Protein AF-A0A5J4T8Z6-F1 (afdb_monomer_lite)

Organism: NCBI:txid222440

Structure (mmCIF, N/CA/C/O backbone):
data_AF-A0A5J4T8Z6-F1
#
_entry.id   AF-A0A5J4T8Z6-F1
#
loop_
_atom_site.group_PDB
_atom_site.id
_atom_site.type_symbol
_atom_site.label_atom_id
_atom_site.label_alt_id
_atom_site.label_comp_id
_atom_site.label_asym_id
_atom_site.label_entity_id
_atom_site.label_seq_id
_atom_site.pdbx_PDB_ins_code
_atom_site.Cartn_x
_atom_site.Cartn_y
_atom_site.Cartn_z
_atom_site.occupancy
_atom_site.B_iso_or_equiv
_atom_site.auth_seq_id
_atom_site.auth_comp_id
_atom_site.auth_asym_id
_atom_site.auth_atom_id
_atom_site.pdbx_PDB_model_num
ATOM 1 N N . MET A 1 1 ? 8.137 -52.487 42.793 1.00 41.97 1 MET A N 1
ATOM 2 C CA . MET A 1 1 ? 8.421 -51.765 41.533 1.00 41.97 1 MET A CA 1
ATOM 3 C C . MET A 1 1 ? 7.559 -52.378 40.440 1.00 41.97 1 MET A C 1
ATOM 5 O O . MET A 1 1 ? 7.880 -53.460 39.974 1.00 41.97 1 MET A O 1
ATOM 9 N N . GLN A 1 2 ? 6.418 -51.768 40.113 1.00 40.78 2 GLN A N 1
ATOM 10 C CA . GLN A 1 2 ? 5.487 -52.285 39.103 1.00 40.78 2 GLN A CA 1
ATOM 11 C C . GLN A 1 2 ? 4.939 -51.089 38.318 1.00 40.78 2 GLN A C 1
ATOM 13 O O . GLN A 1 2 ? 4.215 -50.259 38.864 1.00 40.78 2 GLN A O 1
ATOM 18 N N . THR A 1 3 ? 5.370 -50.953 37.066 1.00 44.66 3 THR A N 1
ATOM 19 C CA . THR A 1 3 ? 5.010 -49.867 36.151 1.00 44.66 3 THR A CA 1
ATOM 20 C C . THR A 1 3 ? 3.699 -50.213 35.445 1.00 44.66 3 THR A C 1
ATOM 22 O O . THR A 1 3 ? 3.609 -51.206 34.727 1.00 44.66 3 THR A O 1
ATOM 25 N N . LYS A 1 4 ? 2.653 -49.411 35.666 1.00 47.69 4 LYS A N 1
ATOM 26 C CA . LYS A 1 4 ? 1.390 -49.504 34.922 1.00 47.69 4 LYS A CA 1
ATOM 27 C C . LYS A 1 4 ? 1.466 -48.561 33.719 1.00 47.69 4 LYS A C 1
ATOM 29 O O . LYS A 1 4 ? 1.698 -47.370 33.889 1.00 47.69 4 LYS A O 1
ATOM 34 N N . ASN A 1 5 ? 1.318 -49.130 32.523 1.00 45.78 5 ASN A N 1
ATOM 35 C CA . ASN A 1 5 ? 1.302 -48.443 31.230 1.00 45.78 5 ASN A CA 1
ATOM 36 C C . ASN A 1 5 ? 0.167 -47.406 31.156 1.00 45.78 5 ASN A C 1
ATOM 38 O O . ASN A 1 5 ? -0.994 -47.743 31.380 1.00 45.78 5 ASN A O 1
ATOM 42 N N . GLU A 1 6 ? 0.498 -46.166 30.794 1.00 47.88 6 GLU A N 1
ATOM 43 C CA . GLU A 1 6 ? -0.463 -45.106 30.474 1.00 47.88 6 GLU A CA 1
ATOM 44 C C . GLU A 1 6 ? -0.898 -45.209 29.004 1.00 47.88 6 GLU A C 1
ATOM 46 O O . GLU A 1 6 ? -0.168 -44.838 28.083 1.00 47.88 6 GLU A O 1
ATOM 51 N N . GLU A 1 7 ? -2.117 -45.689 28.769 1.00 50.62 7 GLU A N 1
ATOM 52 C CA . GLU A 1 7 ? -2.762 -45.657 27.455 1.00 50.62 7 GLU A CA 1
ATOM 53 C C . GLU A 1 7 ? -3.219 -44.223 27.127 1.00 50.62 7 GLU A C 1
ATOM 55 O O . GLU A 1 7 ? -4.263 -43.740 27.574 1.00 50.62 7 GLU A O 1
ATOM 60 N N . LYS A 1 8 ? -2.425 -43.500 26.330 1.00 55.69 8 LYS A N 1
ATOM 61 C CA . LYS A 1 8 ? -2.798 -42.17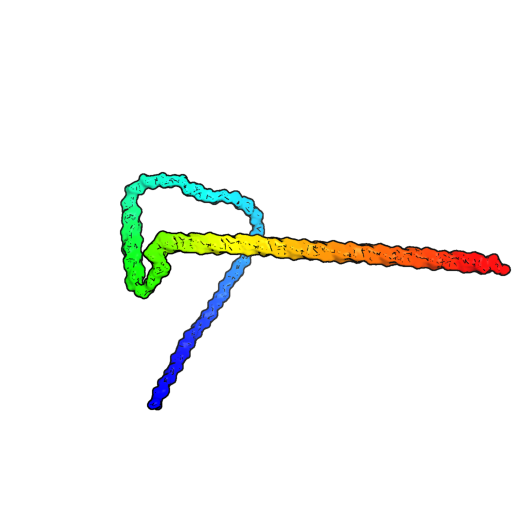8 25.807 1.00 55.69 8 LYS A CA 1
ATOM 62 C C . LYS A 1 8 ? -3.812 -42.329 24.671 1.00 55.69 8 LYS A C 1
ATOM 64 O O . LYS A 1 8 ? -3.443 -42.480 23.508 1.00 55.69 8 LYS A O 1
ATOM 69 N N . GLN A 1 9 ? -5.101 -42.220 24.989 1.00 50.97 9 GLN A N 1
ATOM 70 C CA . GLN A 1 9 ? -6.152 -42.075 23.977 1.00 50.97 9 GLN A CA 1
ATOM 71 C C . GLN A 1 9 ? -6.073 -40.695 23.301 1.00 50.97 9 GLN A C 1
ATOM 73 O O . GLN A 1 9 ? -6.640 -39.699 23.752 1.00 50.97 9 GLN A O 1
ATOM 78 N N . ILE A 1 10 ? -5.361 -40.635 22.175 1.00 51.12 10 ILE A N 1
ATOM 79 C CA . ILE A 1 10 ? -5.323 -39.478 21.276 1.00 51.12 10 ILE A CA 1
ATOM 80 C C . ILE A 1 10 ? -6.663 -39.407 20.528 1.00 51.12 10 ILE A C 1
ATOM 82 O O . ILE A 1 10 ? -6.898 -40.109 19.543 1.00 51.12 10 ILE A O 1
ATOM 86 N N . ARG A 1 11 ? -7.569 -38.534 20.982 1.00 57.25 11 ARG A N 1
ATOM 87 C CA . ARG A 1 11 ? -8.825 -38.233 20.279 1.00 57.25 11 ARG A CA 1
ATOM 88 C C . ARG A 1 11 ? -8.515 -37.586 18.922 1.00 57.25 11 ARG A C 1
ATOM 90 O O . ARG A 1 11 ? -8.169 -36.407 18.851 1.00 57.25 11 ARG A O 1
ATOM 97 N N . LYS A 1 12 ? -8.673 -38.351 17.835 1.00 57.41 12 LYS A N 1
ATOM 98 C CA . LYS A 1 12 ? -8.539 -37.878 16.447 1.00 57.41 12 LYS A CA 1
ATOM 99 C C . LYS A 1 12 ? -9.497 -36.705 16.190 1.00 57.41 12 LYS A C 1
ATOM 101 O O . LYS A 1 12 ? -10.718 -36.870 16.186 1.00 57.41 12 LYS A O 1
ATOM 106 N N . ARG A 1 13 ? -8.952 -35.507 15.966 1.00 56.88 13 ARG A N 1
ATOM 107 C CA . ARG A 1 13 ? -9.709 -34.350 15.467 1.00 56.88 13 ARG A CA 1
ATOM 108 C C . ARG A 1 13 ? -10.022 -34.591 13.989 1.00 56.88 13 ARG A C 1
ATOM 110 O O . ARG A 1 13 ? -9.111 -34.601 13.170 1.00 56.88 13 ARG A O 1
ATOM 117 N N . LYS A 1 14 ? -11.295 -34.801 13.644 1.00 54.16 14 LYS A N 1
ATOM 118 C CA . LYS A 1 14 ? -11.736 -34.770 12.242 1.00 54.16 14 LYS A CA 1
ATOM 119 C C . LYS A 1 14 ? -11.556 -33.342 11.710 1.00 54.16 14 LYS A C 1
ATOM 121 O O . LYS A 1 14 ? -12.003 -32.390 12.350 1.00 54.16 14 LYS A O 1
A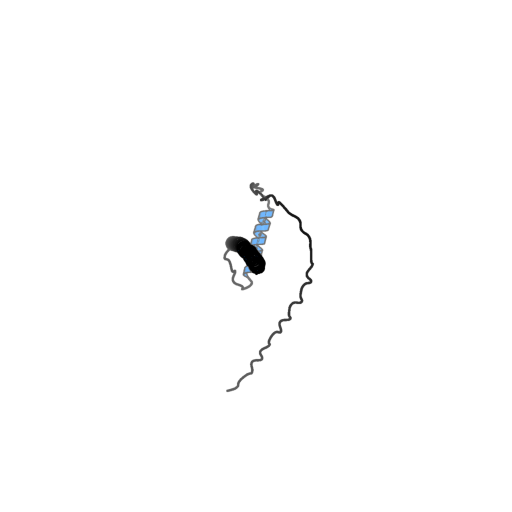TOM 126 N N . SER A 1 15 ? -10.874 -33.201 10.576 1.00 57.75 15 SER A N 1
ATOM 127 C CA . SER A 1 15 ? -10.732 -31.941 9.845 1.00 57.75 15 SER A CA 1
ATOM 128 C C . SER A 1 15 ? -12.111 -31.431 9.405 1.00 57.75 15 SER A C 1
ATOM 130 O O . SER A 1 15 ? -12.974 -32.205 8.986 1.00 57.75 15 SER A O 1
ATOM 132 N N . LYS A 1 16 ? -12.350 -30.122 9.545 1.00 59.81 16 LYS A N 1
ATOM 133 C CA . LYS A 1 16 ? -13.567 -29.474 9.037 1.00 59.81 16 LYS A CA 1
ATOM 134 C C . LYS A 1 16 ? -13.553 -29.532 7.506 1.00 59.81 16 LYS A C 1
ATOM 136 O O . LYS A 1 16 ? -12.560 -29.147 6.895 1.00 59.81 16 LYS A O 1
ATOM 141 N N . LYS A 1 17 ? -14.651 -30.001 6.907 1.00 60.38 17 LYS A N 1
ATOM 142 C CA . LYS A 1 17 ? -14.896 -29.908 5.460 1.00 60.38 17 LYS A CA 1
ATOM 143 C C . LYS A 1 17 ? -14.997 -28.427 5.058 1.00 60.38 17 LYS A C 1
ATOM 145 O O . LYS A 1 17 ? -15.585 -27.641 5.800 1.00 60.38 17 LYS A O 1
ATOM 150 N N . GLN A 1 18 ? -14.401 -28.068 3.920 1.00 47.31 18 GLN A N 1
ATOM 151 C CA . GLN A 1 18 ? -14.501 -26.735 3.315 1.00 47.31 18 GLN A CA 1
ATOM 152 C C . GLN A 1 18 ? -15.961 -26.400 2.981 1.00 47.31 18 GLN A C 1
ATOM 154 O O . GLN A 1 18 ? -16.704 -27.244 2.485 1.00 47.31 18 GLN A O 1
ATOM 159 N N . VAL A 1 19 ? -16.346 -25.158 3.272 1.00 50.88 19 VAL A N 1
ATOM 160 C CA . VAL A 1 19 ? -17.622 -24.549 2.878 1.00 50.88 19 VAL A CA 1
ATOM 161 C C . VAL A 1 19 ? -17.498 -24.104 1.412 1.00 50.88 19 VAL A C 1
ATOM 163 O O . VAL A 1 19 ? -16.480 -23.487 1.089 1.00 50.88 19 VAL A O 1
ATOM 166 N N . PRO A 1 20 ? -18.470 -24.381 0.523 1.00 47.47 20 PRO A N 1
ATOM 167 C CA . PRO A 1 20 ? -18.440 -23.859 -0.843 1.00 47.47 20 PRO A CA 1
ATOM 168 C C . PRO A 1 20 ? -18.486 -22.323 -0.846 1.00 47.47 20 PRO A C 1
ATOM 170 O O . PRO A 1 20 ? -19.378 -21.727 -0.243 1.00 47.47 20 PRO A O 1
ATOM 173 N N . GLN A 1 21 ? -17.516 -21.687 -1.508 1.00 50.19 21 GLN A N 1
ATOM 174 C CA . GLN A 1 21 ? -17.521 -20.248 -1.775 1.00 50.19 21 GLN A CA 1
ATOM 175 C C . GLN A 1 21 ? -18.627 -19.928 -2.784 1.00 50.19 21 GLN A C 1
ATOM 177 O O . GLN A 1 21 ? -18.547 -20.348 -3.937 1.00 50.19 21 GLN A O 1
ATOM 182 N N . LEU A 1 22 ? -19.634 -19.164 -2.357 1.00 46.03 22 LEU A N 1
ATOM 183 C CA . LEU A 1 22 ? -20.507 -18.460 -3.287 1.00 46.03 22 LEU A CA 1
ATOM 184 C C . LEU A 1 22 ? -19.731 -17.242 -3.802 1.00 46.03 22 LEU A C 1
ATOM 186 O O . LEU A 1 22 ? -19.363 -16.355 -3.032 1.00 46.03 22 LEU A O 1
ATOM 190 N N . ILE A 1 23 ? -19.426 -17.250 -5.094 1.00 48.97 23 ILE A N 1
ATOM 191 C CA . ILE A 1 23 ? -18.912 -16.091 -5.817 1.00 48.97 23 ILE A CA 1
ATOM 192 C C . ILE A 1 23 ? -20.116 -15.196 -6.095 1.00 48.97 23 ILE A C 1
ATOM 194 O O . ILE A 1 23 ? -21.014 -15.603 -6.825 1.00 48.97 23 ILE A O 1
ATOM 198 N N . GLU A 1 24 ? -20.117 -13.982 -5.556 1.00 45.56 24 GLU A N 1
ATOM 199 C CA . GLU A 1 24 ? -20.999 -12.918 -6.030 1.00 45.56 24 GLU A CA 1
ATOM 200 C C . GLU A 1 24 ? -20.112 -11.781 -6.536 1.00 45.56 24 GLU A C 1
ATOM 202 O O . GLU A 1 24 ? -19.532 -11.001 -5.780 1.00 45.56 24 GLU A O 1
ATOM 207 N N . GLN A 1 25 ? -19.915 -11.771 -7.854 1.00 51.31 25 GLN A N 1
ATOM 208 C CA . GLN A 1 25 ? -19.477 -10.577 -8.558 1.00 51.31 25 GLN A CA 1
ATOM 209 C C . GLN A 1 25 ? -20.670 -9.626 -8.631 1.00 51.31 25 GLN A C 1
ATOM 211 O O . GLN A 1 25 ? -21.742 -10.047 -9.053 1.00 51.31 25 GLN A O 1
ATOM 216 N N . GLN A 1 26 ? -20.450 -8.355 -8.307 1.00 37.62 26 GLN A N 1
ATOM 217 C CA . GLN A 1 26 ? -20.670 -7.191 -9.178 1.00 37.62 26 GLN A CA 1
ATOM 218 C C . GLN A 1 26 ? -20.750 -5.931 -8.308 1.00 37.62 26 GLN A C 1
ATOM 220 O O . GLN A 1 26 ? -21.328 -5.894 -7.226 1.00 37.62 26 GLN A O 1
ATOM 225 N N . SER A 1 27 ? -20.071 -4.903 -8.793 1.00 58.31 27 SER A N 1
ATOM 226 C CA . SER A 1 27 ? -19.930 -3.580 -8.209 1.00 58.31 27 SER A CA 1
ATOM 227 C C . SER A 1 27 ? -21.237 -2.793 -8.193 1.00 58.31 27 SER A C 1
ATOM 229 O O . SER A 1 27 ? -21.905 -2.711 -9.221 1.00 58.31 27 SER A O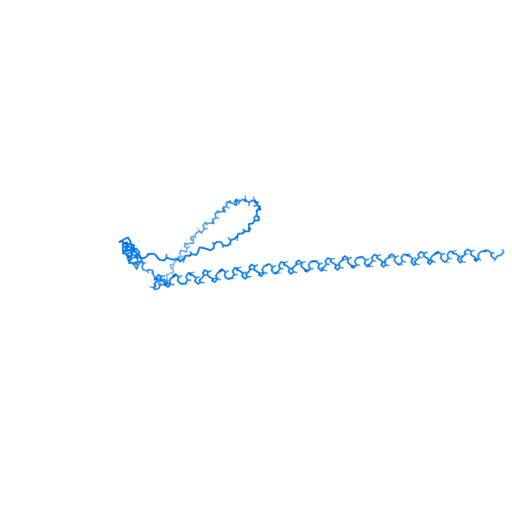 1
ATOM 231 N N . SER A 1 28 ? -21.456 -2.019 -7.134 1.00 44.47 28 SER A N 1
ATOM 232 C CA . SER A 1 28 ? -21.980 -0.664 -7.302 1.00 44.47 28 SER A CA 1
ATOM 233 C C . SER A 1 28 ? -21.513 0.267 -6.189 1.00 44.47 28 SER A C 1
ATOM 235 O O . SER A 1 28 ? -21.358 -0.112 -5.030 1.00 44.47 28 SER A O 1
ATOM 237 N N . HIS A 1 29 ? -21.265 1.496 -6.619 1.00 54.31 29 HIS A N 1
ATOM 238 C CA . HIS A 1 29 ? -20.969 2.699 -5.863 1.00 54.31 29 HIS A CA 1
ATOM 239 C C . HIS A 1 29 ? -22.132 3.023 -4.914 1.00 54.31 29 HIS A C 1
ATOM 241 O O . HIS A 1 29 ? -23.250 3.234 -5.375 1.00 54.31 29 HIS A O 1
ATOM 247 N N . ILE A 1 30 ? -21.879 3.026 -3.605 1.00 41.50 30 ILE A N 1
ATOM 248 C CA . ILE A 1 30 ? -22.873 3.400 -2.598 1.00 41.50 30 ILE A CA 1
ATOM 249 C C . ILE A 1 30 ? -22.308 4.587 -1.819 1.00 41.50 30 ILE A C 1
ATOM 251 O O . ILE A 1 30 ? -21.463 4.427 -0.936 1.00 41.50 30 ILE A O 1
ATOM 255 N N . ASP A 1 31 ? -22.772 5.782 -2.183 1.00 49.34 31 ASP A N 1
ATOM 256 C CA . ASP A 1 31 ? -22.807 6.926 -1.277 1.00 49.34 31 ASP A CA 1
ATOM 257 C C . ASP A 1 31 ? -23.827 6.607 -0.179 1.00 49.34 31 ASP A C 1
ATOM 259 O O . ASP A 1 31 ? -25.031 6.813 -0.327 1.00 49.34 31 ASP A O 1
ATOM 263 N N . GLU A 1 32 ? -23.353 6.041 0.929 1.00 52.44 32 GLU A N 1
ATOM 264 C CA . GLU A 1 32 ? -24.181 5.799 2.106 1.00 52.44 32 GLU A CA 1
ATOM 265 C C . GLU A 1 32 ? -24.103 7.018 3.031 1.00 52.44 32 GLU A C 1
ATOM 267 O O . GLU A 1 32 ? -23.192 7.188 3.848 1.00 52.44 32 GLU A O 1
ATOM 272 N N . VAL A 1 33 ? -25.089 7.899 2.856 1.00 44.72 33 VAL A N 1
ATOM 273 C CA . VAL A 1 33 ? -25.489 8.922 3.823 1.00 44.72 33 VAL A CA 1
ATOM 274 C C . VAL A 1 33 ? -25.709 8.236 5.172 1.00 44.72 33 VAL A C 1
ATOM 276 O O . VAL A 1 33 ? -26.555 7.355 5.318 1.00 44.72 33 VAL A O 1
ATOM 279 N N . ILE A 1 34 ? -24.912 8.626 6.166 1.00 42.78 34 ILE A N 1
ATOM 280 C CA . ILE A 1 34 ? -24.947 8.069 7.519 1.00 42.78 34 ILE A CA 1
ATOM 281 C C . ILE A 1 34 ? -26.266 8.477 8.186 1.00 42.78 34 ILE A C 1
ATOM 283 O O . ILE A 1 34 ? -26.359 9.535 8.806 1.00 42.78 34 ILE A O 1
ATOM 287 N N . HIS A 1 35 ? -27.280 7.620 8.121 1.00 44.56 35 HIS A N 1
ATOM 288 C CA . HIS A 1 35 ? -28.391 7.675 9.064 1.00 44.56 35 HIS A CA 1
ATOM 289 C C . HIS A 1 35 ? -27.977 6.955 10.349 1.00 44.56 35 HIS A C 1
ATOM 291 O O . HIS A 1 35 ? -28.192 5.758 10.530 1.00 44.56 35 HIS A O 1
ATOM 297 N N . ALA A 1 36 ? -27.346 7.702 11.255 1.00 48.22 36 ALA A N 1
ATOM 298 C CA . ALA A 1 36 ? -27.261 7.301 12.651 1.00 48.22 36 ALA A CA 1
ATOM 299 C C . ALA A 1 36 ? -28.681 7.322 13.251 1.00 48.22 36 ALA A C 1
ATOM 301 O O . ALA A 1 36 ? -29.371 8.334 13.096 1.00 48.22 36 ALA A O 1
ATOM 302 N N . PRO A 1 37 ? -29.146 6.273 13.953 1.00 44.22 37 PRO A N 1
ATOM 303 C CA . PRO A 1 37 ? -30.375 6.381 14.721 1.00 44.22 37 PRO A CA 1
ATOM 304 C C . PRO A 1 37 ? -30.127 7.331 15.896 1.00 44.22 37 PRO A C 1
ATOM 306 O O . PRO A 1 37 ? -29.413 6.997 16.843 1.00 44.22 37 PRO A O 1
ATOM 309 N N . LEU A 1 38 ? -30.702 8.531 15.816 1.00 45.31 38 LEU A N 1
ATOM 310 C CA . LEU A 1 38 ? -30.853 9.441 16.944 1.00 45.31 38 LEU A CA 1
ATOM 311 C C . LEU A 1 38 ? -31.885 8.823 17.892 1.00 45.31 38 LEU A C 1
ATOM 313 O O . LEU A 1 38 ? -33.088 8.990 17.708 1.00 45.31 38 LEU A O 1
ATOM 317 N N . ILE A 1 39 ? -31.416 8.057 18.874 1.00 39.19 39 ILE A N 1
ATOM 318 C CA . ILE A 1 39 ? -32.264 7.595 19.970 1.00 39.19 39 ILE A CA 1
ATOM 319 C C . ILE A 1 39 ? -32.162 8.643 21.065 1.00 39.19 39 ILE A C 1
ATOM 321 O O . ILE A 1 39 ? -31.277 8.591 21.913 1.00 39.19 39 ILE A O 1
ATOM 325 N N . ASP A 1 40 ? -33.082 9.596 21.012 1.00 43.31 40 ASP A N 1
ATOM 326 C CA . ASP A 1 40 ? -33.431 10.414 22.157 1.00 43.31 40 ASP A CA 1
ATOM 327 C C . ASP A 1 40 ? -34.955 10.419 22.263 1.00 43.31 40 ASP A C 1
ATOM 329 O O . ASP A 1 40 ? -35.638 10.821 21.316 1.00 43.31 40 ASP A O 1
ATOM 333 N N . LYS A 1 41 ? -35.447 9.886 23.391 1.00 41.50 41 LYS A N 1
ATOM 334 C CA . LYS A 1 41 ? -36.755 10.083 24.051 1.00 41.50 41 LYS A CA 1
ATOM 335 C C . LYS A 1 41 ? -37.201 8.811 24.769 1.00 41.50 41 LYS A C 1
ATOM 337 O O . LYS A 1 41 ? -37.698 7.857 24.178 1.00 41.50 41 LYS A O 1
ATOM 342 N N . THR A 1 42 ? -37.054 8.854 26.085 1.00 42.06 42 THR A N 1
ATOM 343 C CA . THR A 1 42 ? -37.801 8.047 27.044 1.00 42.06 42 THR A CA 1
ATOM 344 C C . THR A 1 42 ? -39.296 8.385 26.978 1.00 42.06 42 THR A C 1
ATOM 346 O O . THR A 1 42 ? -39.665 9.559 27.036 1.00 42.06 42 THR A O 1
ATOM 349 N N . PRO A 1 43 ? -40.180 7.378 26.977 1.00 37.97 43 PRO A N 1
ATOM 350 C CA . PRO A 1 43 ? -41.462 7.476 27.646 1.00 37.97 43 PRO A CA 1
ATOM 351 C C . PRO A 1 43 ? -41.419 6.595 28.897 1.00 37.97 43 PRO A C 1
ATOM 353 O O . PRO A 1 43 ? -41.171 5.392 28.830 1.00 37.97 43 PRO A O 1
ATOM 356 N N . ILE A 1 44 ? -41.645 7.207 30.058 1.00 44.97 44 ILE A N 1
ATOM 357 C CA . ILE A 1 44 ? -41.933 6.488 31.299 1.00 44.97 44 ILE A CA 1
ATOM 358 C C . ILE A 1 44 ? -43.313 5.841 31.104 1.00 44.97 44 ILE A C 1
ATOM 360 O O . ILE A 1 44 ? -44.334 6.490 31.310 1.00 44.97 44 ILE A O 1
ATOM 364 N N . SER A 1 45 ? -43.342 4.588 30.644 1.00 35.50 45 SER A N 1
ATOM 365 C CA . SER A 1 45 ? -44.528 3.726 30.679 1.00 35.50 45 SER A CA 1
ATOM 366 C C . SER A 1 45 ? -44.348 2.734 31.821 1.00 35.50 45 SER A C 1
ATOM 368 O O . SER A 1 45 ? -43.417 1.926 31.814 1.00 35.50 45 SER A O 1
ATOM 370 N N . ASN A 1 46 ? -45.202 2.831 32.839 1.00 46.84 46 ASN A N 1
ATOM 371 C CA . ASN A 1 46 ? -45.241 1.886 33.951 1.00 46.84 46 ASN A CA 1
ATOM 372 C C . ASN A 1 46 ? -45.927 0.593 33.484 1.00 46.84 46 ASN A C 1
ATOM 374 O O . ASN A 1 46 ? -47.091 0.360 33.798 1.00 46.84 46 ASN A O 1
ATOM 378 N N . ASP A 1 47 ? -45.209 -0.232 32.719 1.00 47.56 47 ASP A N 1
ATOM 379 C CA . ASP A 1 47 ? -45.702 -1.521 32.233 1.00 47.56 47 ASP A CA 1
ATOM 380 C C . ASP A 1 47 ? -45.293 -2.687 33.162 1.00 47.56 47 ASP A C 1
ATOM 382 O O . ASP A 1 47 ? -44.099 -2.901 33.405 1.00 47.56 47 ASP A O 1
ATOM 386 N N . PRO A 1 48 ? -46.243 -3.522 33.638 1.00 54.16 48 PRO A N 1
ATOM 387 C CA . PRO A 1 48 ? -45.946 -4.693 34.471 1.00 54.16 48 PRO A CA 1
ATOM 388 C C . PRO A 1 48 ? -45.062 -5.753 33.780 1.00 54.16 48 PRO A C 1
ATOM 390 O O . PRO A 1 48 ? -44.489 -6.616 34.449 1.00 54.16 48 PRO A O 1
ATOM 393 N N . GLN A 1 49 ? -44.892 -5.678 32.454 1.00 51.09 49 GLN A N 1
ATOM 394 C CA . GLN A 1 49 ? -44.007 -6.556 31.677 1.00 51.09 49 GLN A CA 1
ATOM 395 C C . GLN A 1 49 ? -42.515 -6.372 31.998 1.00 51.09 49 GLN A C 1
ATOM 397 O O . GLN A 1 49 ? -41.775 -7.358 31.990 1.00 51.09 49 GLN A O 1
ATOM 402 N N . LEU A 1 50 ? -42.067 -5.157 32.343 1.00 47.69 50 LEU A N 1
ATOM 403 C CA . LEU A 1 50 ? -40.678 -4.908 32.761 1.00 47.69 50 LEU A CA 1
ATOM 404 C C . LEU A 1 50 ? -40.363 -5.585 34.102 1.00 47.69 50 LEU A C 1
ATOM 406 O O . LEU A 1 50 ? -39.257 -6.089 34.309 1.00 47.69 50 LEU A O 1
ATOM 410 N N . LEU A 1 51 ? -41.353 -5.668 34.997 1.00 47.28 51 LEU A N 1
ATOM 411 C CA . LEU A 1 51 ? -41.217 -6.348 36.285 1.00 47.28 51 LEU A CA 1
ATOM 412 C C . LEU A 1 51 ? -41.070 -7.867 36.099 1.00 47.28 51 LEU A C 1
ATOM 414 O O . LEU A 1 51 ? -40.234 -8.488 36.755 1.00 47.28 51 LEU A O 1
ATOM 418 N N . ALA A 1 52 ? -41.833 -8.450 35.168 1.00 51.81 52 ALA A N 1
ATOM 419 C CA . ALA A 1 52 ? -41.730 -9.862 34.808 1.00 51.81 52 ALA A CA 1
ATOM 420 C C . ALA A 1 52 ? -40.385 -10.189 34.135 1.00 51.81 52 ALA A C 1
ATOM 422 O O . ALA A 1 52 ? -39.749 -11.174 34.504 1.00 51.81 52 ALA A O 1
ATOM 423 N N . GLN A 1 53 ? -39.896 -9.335 33.225 1.00 53.41 53 GLN A N 1
ATOM 424 C CA . GLN A 1 53 ? -38.564 -9.490 32.623 1.00 53.41 53 GLN A CA 1
ATOM 425 C C . GLN A 1 53 ? -37.452 -9.420 33.675 1.00 53.41 53 GLN A C 1
ATOM 427 O O . GLN A 1 53 ? -36.575 -10.277 33.693 1.00 53.41 53 GLN A O 1
ATOM 432 N N . THR A 1 54 ? -37.543 -8.482 34.622 1.00 54.12 54 THR A N 1
ATOM 433 C CA . THR A 1 54 ? -36.565 -8.349 35.715 1.00 54.12 54 THR A CA 1
ATOM 434 C C . THR A 1 54 ? -36.562 -9.579 36.635 1.00 54.12 54 THR A C 1
ATOM 436 O O . THR A 1 54 ? -35.516 -9.984 37.143 1.00 54.12 54 THR A O 1
ATOM 439 N N . GLN A 1 55 ? -37.724 -10.193 36.879 1.00 56.78 55 GLN A N 1
ATOM 440 C CA . GLN A 1 55 ? -37.834 -11.410 37.693 1.00 56.78 55 GLN A CA 1
ATOM 441 C C . GLN A 1 55 ? -37.295 -12.650 36.969 1.00 56.78 55 GLN A C 1
ATOM 443 O O . GLN A 1 55 ? -36.600 -13.454 37.592 1.00 56.78 55 GLN A O 1
ATOM 448 N N . VAL A 1 56 ? -37.554 -12.778 35.664 1.00 59.56 56 VAL A N 1
ATOM 449 C CA . VAL A 1 56 ? -37.008 -13.857 34.826 1.00 59.56 56 VAL A CA 1
ATOM 450 C C . VAL A 1 56 ? -35.489 -13.727 34.702 1.00 59.56 56 VAL A C 1
ATOM 452 O O . VAL A 1 56 ? -34.781 -14.711 34.893 1.00 59.56 56 VAL A O 1
ATOM 455 N N . GLU A 1 57 ? -34.967 -12.516 34.505 1.00 60.06 57 GLU A N 1
ATOM 456 C CA . GLU A 1 57 ? -33.525 -12.255 34.435 1.00 60.06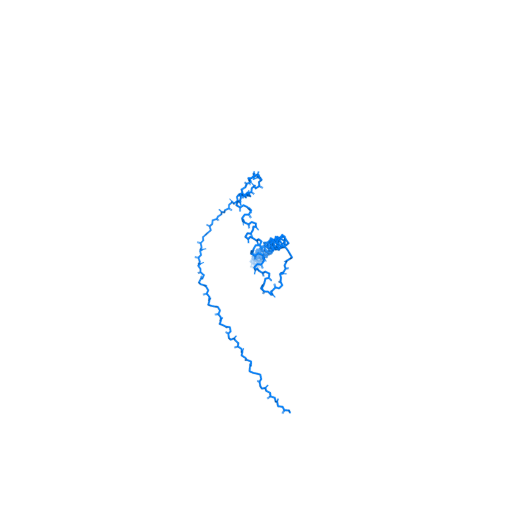 57 GLU A CA 1
ATOM 457 C C . GLU A 1 57 ? -32.833 -12.560 35.778 1.00 60.06 57 GLU A C 1
ATOM 459 O O . GLU A 1 57 ? -31.772 -13.186 35.806 1.00 60.06 57 GLU A O 1
ATOM 464 N N . LYS A 1 58 ? -33.471 -12.245 36.917 1.00 59.09 58 LYS A N 1
ATOM 465 C CA . LYS A 1 58 ? -32.997 -12.656 38.255 1.00 59.09 58 LYS A CA 1
ATOM 466 C C . LYS A 1 58 ? -33.014 -14.178 38.450 1.00 59.09 58 LYS A C 1
ATOM 468 O O . LYS A 1 58 ? -32.071 -14.725 39.025 1.00 59.09 58 LYS A O 1
ATOM 473 N N . GLN A 1 59 ? -34.048 -14.873 37.970 1.00 58.53 59 GLN A N 1
ATOM 474 C CA . GLN A 1 59 ? -34.126 -16.339 38.026 1.00 58.53 59 GLN A CA 1
ATOM 475 C C . GLN A 1 59 ? -33.078 -17.010 37.129 1.00 58.53 59 GLN A C 1
ATOM 477 O O . GLN A 1 59 ? -32.440 -17.980 37.542 1.00 58.53 59 GLN A O 1
ATOM 482 N N . GLU A 1 60 ? -32.849 -16.494 35.924 1.00 58.78 60 GLU A N 1
ATOM 483 C CA . GLU A 1 60 ? -31.811 -16.999 35.024 1.00 58.78 60 GLU A CA 1
ATOM 484 C C . GLU A 1 60 ? -30.406 -16.745 35.581 1.00 58.78 60 GLU A C 1
ATOM 486 O O . GLU A 1 60 ? -29.556 -17.641 35.538 1.00 58.78 60 GLU A O 1
ATOM 491 N N . GLN A 1 61 ? -30.166 -15.583 36.197 1.00 59.44 61 GLN A N 1
ATOM 492 C CA . GLN A 1 61 ? -28.905 -15.275 36.877 1.00 59.44 61 GLN A CA 1
ATOM 493 C C . GLN A 1 61 ? -28.597 -16.250 38.028 1.00 59.44 61 GLN A C 1
ATOM 495 O O . GLN A 1 61 ? -27.434 -16.653 38.171 1.00 59.44 61 GLN A O 1
ATOM 500 N N . GLN A 1 62 ? -29.616 -16.665 38.797 1.00 56.44 62 GLN A N 1
ATOM 501 C CA . GLN A 1 62 ? -29.499 -17.704 39.833 1.00 56.44 62 GLN A CA 1
ATOM 502 C C . GLN A 1 62 ? -29.251 -19.093 39.227 1.00 56.44 62 GLN A C 1
ATOM 504 O O . GLN A 1 62 ? -28.411 -19.854 39.709 1.00 56.44 62 GLN A O 1
ATOM 509 N N . ARG A 1 63 ? -29.919 -19.433 38.118 1.00 55.50 63 ARG A N 1
ATOM 510 C CA . ARG A 1 63 ? -29.780 -20.749 37.470 1.00 55.50 63 ARG A CA 1
ATOM 511 C C . ARG A 1 63 ? -28.395 -20.964 36.844 1.00 55.50 63 ARG A C 1
ATOM 513 O O . ARG A 1 63 ? -27.914 -22.095 36.773 1.00 55.50 63 ARG A O 1
ATOM 520 N N . VAL A 1 64 ? -27.736 -19.888 36.411 1.00 56.59 64 VAL A N 1
ATOM 521 C CA . VAL A 1 64 ? -26.359 -19.913 35.884 1.00 56.59 64 VAL A CA 1
ATOM 522 C C . VAL A 1 64 ? -25.311 -20.030 37.002 1.00 56.59 64 VAL A C 1
ATOM 524 O O . VAL A 1 64 ? -24.243 -20.599 36.777 1.00 56.59 64 VAL A O 1
ATOM 527 N N . GLU A 1 65 ? -25.607 -19.549 38.211 1.00 56.12 65 GLU A N 1
ATOM 528 C CA . GLU A 1 65 ? -24.700 -19.574 39.371 1.00 56.12 65 GLU A CA 1
ATOM 529 C C . GLU A 1 65 ? -24.414 -20.994 39.890 1.00 56.12 65 GLU A C 1
ATOM 531 O O . GLU A 1 65 ? -23.308 -21.286 40.339 1.00 56.12 65 GLU A O 1
ATOM 536 N N . LEU A 1 66 ? -25.355 -21.923 39.701 1.00 58.72 66 LEU A N 1
ATOM 537 C CA . LEU A 1 66 ? -25.238 -23.325 40.122 1.00 58.72 66 LEU A CA 1
ATOM 538 C C . LEU A 1 66 ? -24.337 -24.195 39.222 1.00 58.72 66 LEU A C 1
ATOM 540 O O . LEU A 1 66 ? -24.116 -25.365 39.524 1.00 58.72 66 LEU A O 1
ATOM 544 N N . ARG A 1 67 ? -23.797 -23.672 38.109 1.00 62.75 67 ARG A N 1
ATOM 545 C CA . ARG A 1 67 ? -23.011 -24.475 37.145 1.00 62.75 67 ARG A CA 1
ATOM 546 C C . ARG A 1 67 ? -21.529 -24.673 37.497 1.00 62.75 67 ARG A C 1
ATOM 548 O O . ARG A 1 67 ? -20.779 -25.145 36.645 1.00 62.75 67 ARG A O 1
ATOM 555 N N . GLY A 1 68 ? -21.081 -24.318 38.704 1.00 61.59 68 GLY A N 1
ATOM 556 C CA . GLY A 1 68 ? -19.709 -24.569 39.187 1.00 61.59 68 GLY A CA 1
ATOM 557 C C . GLY A 1 68 ? -18.590 -23.892 38.377 1.00 61.59 68 GLY A C 1
ATOM 558 O O . GLY A 1 68 ? -17.409 -24.090 38.653 1.00 61.59 68 GLY A O 1
ATOM 559 N N . ARG A 1 69 ? -18.939 -23.087 37.367 1.00 75.12 69 ARG A N 1
ATOM 560 C CA . ARG A 1 69 ? -18.004 -22.329 36.543 1.00 75.12 69 ARG A CA 1
ATOM 561 C C . ARG A 1 69 ? -17.936 -20.905 37.092 1.00 75.12 69 ARG A C 1
ATOM 563 O O . ARG A 1 69 ? -18.964 -20.227 37.069 1.00 75.12 69 ARG A O 1
ATOM 570 N N . PRO A 1 70 ? -16.758 -20.422 37.519 1.00 68.12 70 PRO A N 1
ATOM 571 C CA . PRO A 1 70 ? -16.605 -19.046 37.971 1.00 68.12 70 PRO A CA 1
ATOM 572 C C . PRO A 1 70 ? -17.108 -18.061 36.908 1.00 68.12 70 PRO A C 1
ATOM 574 O O . PRO A 1 70 ? -16.727 -18.153 35.732 1.00 68.12 70 PRO A O 1
ATOM 577 N N . LYS A 1 71 ? -17.983 -17.130 37.309 1.00 68.31 71 LYS A N 1
ATOM 578 C CA . LYS A 1 71 ? -18.447 -16.044 36.438 1.00 68.31 71 LYS A CA 1
ATOM 579 C C . LYS A 1 71 ? -17.240 -15.150 36.112 1.00 68.31 71 LYS A C 1
ATOM 581 O O . LYS A 1 71 ? -16.532 -14.707 37.007 1.00 68.31 71 LYS A O 1
ATOM 586 N N . LYS A 1 72 ? -16.985 -14.904 34.818 1.00 76.06 72 LYS A N 1
ATOM 587 C CA . LYS A 1 72 ? -15.868 -14.049 34.355 1.00 76.06 72 LYS A CA 1
ATOM 588 C C . LYS A 1 72 ? -16.059 -12.564 34.688 1.00 76.06 72 LYS A C 1
ATOM 590 O O . LYS A 1 72 ? -15.088 -11.818 34.658 1.00 76.06 72 LYS A O 1
ATOM 595 N N . TYR A 1 73 ? -17.295 -12.154 34.962 1.00 83.19 73 TYR A N 1
ATOM 596 C CA . TYR A 1 73 ? -17.678 -10.787 35.295 1.00 83.19 73 TYR A CA 1
ATOM 597 C C . TYR A 1 73 ? -18.611 -10.811 36.502 1.00 83.19 73 TYR A C 1
ATOM 599 O O . TYR A 1 73 ? -19.449 -11.709 36.614 1.00 83.19 73 TYR A O 1
ATOM 607 N N . THR A 1 74 ? -18.451 -9.831 37.388 1.00 83.31 74 THR A N 1
ATOM 608 C CA . THR A 1 74 ? -19.153 -9.742 38.673 1.00 83.31 74 THR A CA 1
ATOM 609 C C . THR A 1 74 ? -20.585 -9.231 38.502 1.00 83.31 74 THR A C 1
ATOM 611 O O . THR A 1 74 ? -21.458 -9.572 39.292 1.00 83.31 74 THR A O 1
ATOM 614 N N . SER A 1 75 ? -20.855 -8.458 37.442 1.00 89.56 75 SER A N 1
ATOM 615 C CA . SER A 1 75 ? -22.198 -7.993 37.076 1.00 89.56 75 SER A CA 1
ATOM 616 C C . SER A 1 75 ? -22.399 -7.940 35.558 1.00 89.56 75 SER A C 1
ATOM 618 O O . SER A 1 75 ? -21.441 -7.858 34.785 1.00 89.56 75 SER A O 1
ATOM 620 N N . GLN A 1 76 ? -23.661 -7.955 35.124 1.00 88.50 76 GLN A N 1
ATOM 621 C CA . GLN A 1 76 ? -24.042 -7.780 33.718 1.00 88.50 76 GLN A CA 1
ATOM 622 C C . GLN A 1 76 ? -23.580 -6.428 33.168 1.00 88.50 76 GLN A C 1
ATOM 624 O O . GLN A 1 76 ? -22.949 -6.374 32.117 1.00 88.50 76 GLN A O 1
ATOM 629 N N . GLN A 1 77 ? -23.760 -5.357 33.943 1.00 89.44 77 GLN A N 1
ATOM 630 C CA . GLN A 1 77 ? -23.283 -4.024 33.577 1.00 89.44 77 GLN A CA 1
ATOM 631 C C . GLN A 1 77 ? -21.759 -3.992 33.362 1.00 89.44 77 GLN A C 1
ATOM 633 O O . GLN A 1 77 ? -21.263 -3.318 32.461 1.00 89.44 77 GLN A O 1
ATOM 638 N N . GLN A 1 78 ? -20.990 -4.738 34.165 1.00 89.75 78 GLN A N 1
ATOM 639 C CA . GLN A 1 78 ? -19.546 -4.864 33.966 1.00 89.75 78 GLN A CA 1
ATOM 640 C C . GLN A 1 78 ? -19.220 -5.630 32.676 1.00 89.75 78 GLN A C 1
ATOM 642 O O . GLN A 1 78 ? -18.328 -5.218 31.933 1.00 89.75 78 GLN A O 1
ATOM 647 N N . ALA A 1 79 ? -19.945 -6.713 32.389 1.00 89.75 79 ALA A N 1
ATOM 648 C CA . ALA A 1 79 ? -19.773 -7.479 31.157 1.00 89.75 79 ALA A CA 1
ATOM 649 C C . ALA A 1 79 ? -20.065 -6.626 29.910 1.00 89.75 79 ALA A C 1
ATOM 651 O O . ALA A 1 79 ? -19.296 -6.663 28.950 1.00 89.75 79 A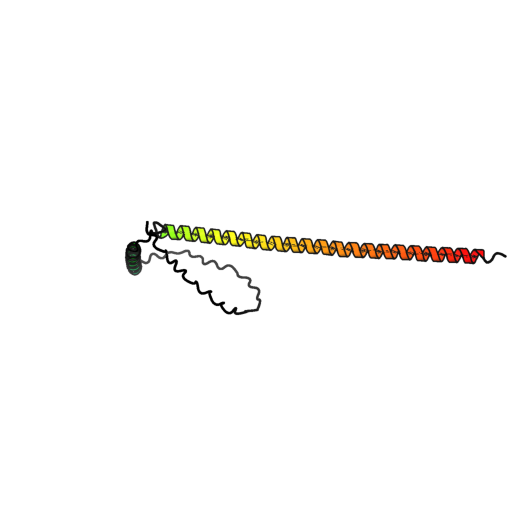LA A O 1
ATOM 652 N N . GLU A 1 80 ? -21.123 -5.815 29.943 1.00 93.06 80 GLU A N 1
ATOM 653 C CA . GLU A 1 80 ? -21.503 -4.906 28.856 1.00 93.06 80 GLU A CA 1
ATOM 654 C C . GLU A 1 80 ? -20.455 -3.821 28.617 1.00 93.06 80 GLU A C 1
ATOM 656 O O . GLU A 1 80 ? -20.035 -3.620 27.476 1.00 93.06 80 GLU A O 1
ATOM 661 N N . ARG A 1 81 ? -19.967 -3.172 29.684 1.00 94.38 81 ARG A N 1
ATOM 662 C CA . ARG A 1 81 ? -18.887 -2.175 29.580 1.00 94.38 81 ARG A CA 1
ATOM 663 C C . ARG A 1 81 ? -17.642 -2.774 28.929 1.00 94.38 81 ARG A C 1
ATOM 665 O O . ARG A 1 81 ? -17.089 -2.185 28.003 1.00 94.38 81 ARG A O 1
ATOM 672 N N . ILE A 1 82 ? -17.237 -3.968 29.361 1.00 93.56 82 ILE A N 1
ATOM 673 C CA . ILE A 1 82 ? -16.054 -4.647 28.822 1.00 93.56 82 ILE A CA 1
ATOM 674 C C . ILE A 1 82 ? -16.285 -5.073 27.367 1.00 93.56 82 ILE A C 1
ATOM 676 O O . ILE A 1 82 ? -15.398 -4.910 26.532 1.00 93.56 82 ILE A O 1
ATOM 680 N N . ALA A 1 83 ? -17.471 -5.573 27.018 1.00 95.25 83 ALA A N 1
ATOM 681 C CA . ALA A 1 83 ? -17.800 -5.918 25.637 1.00 95.25 83 ALA A CA 1
ATOM 682 C C . ALA A 1 83 ? -17.788 -4.686 24.714 1.00 95.25 83 ALA A C 1
ATOM 684 O O . ALA A 1 83 ? -17.250 -4.755 23.604 1.00 95.25 83 ALA A O 1
ATOM 685 N N . ALA A 1 84 ? -18.329 -3.555 25.175 1.00 96.50 84 ALA A N 1
ATOM 686 C CA . ALA A 1 84 ? -18.312 -2.289 24.448 1.00 96.50 84 ALA A CA 1
ATOM 687 C C . ALA A 1 84 ? -16.877 -1.786 24.227 1.00 96.50 84 ALA A C 1
ATOM 689 O O . ALA A 1 84 ? -16.506 -1.468 23.097 1.00 96.50 84 ALA A O 1
ATOM 690 N N . GLU A 1 85 ? -16.043 -1.812 25.267 1.00 97.44 85 GLU A N 1
ATOM 691 C CA . GLU A 1 85 ? -14.630 -1.427 25.191 1.00 97.44 85 GLU A CA 1
ATOM 692 C C . GLU A 1 85 ? -13.849 -2.313 24.206 1.00 97.44 85 GLU A C 1
ATOM 694 O O . GLU A 1 85 ? -13.076 -1.817 23.382 1.00 97.44 85 GLU A O 1
ATOM 699 N N . GLN A 1 86 ? -14.075 -3.630 24.230 1.00 97.38 86 GLN A N 1
ATOM 700 C CA . GLN A 1 86 ? -13.440 -4.556 23.289 1.00 97.38 86 GLN A CA 1
ATOM 701 C C . GLN A 1 86 ? -13.883 -4.296 21.846 1.00 97.38 86 GLN A C 1
ATOM 703 O O . GLN A 1 86 ? -13.044 -4.269 20.942 1.00 97.38 86 GLN A O 1
ATOM 708 N N . ARG A 1 87 ? -15.179 -4.046 21.618 1.00 97.62 87 ARG A N 1
ATOM 709 C CA . ARG A 1 87 ? -15.705 -3.692 20.292 1.00 97.62 87 ARG A CA 1
ATOM 710 C C . ARG A 1 87 ? -15.090 -2.385 19.789 1.00 97.62 87 ARG A C 1
ATOM 712 O O . ARG A 1 87 ? -14.636 -2.339 18.647 1.00 97.62 87 ARG A O 1
ATOM 719 N N . GLN A 1 88 ? -15.008 -1.364 20.640 1.00 98.06 88 GLN A N 1
ATOM 720 C CA . GLN A 1 88 ? -14.389 -0.083 20.301 1.00 98.06 88 GLN A CA 1
ATOM 721 C C . GLN A 1 88 ? -12.911 -0.259 19.933 1.00 98.06 88 GLN A C 1
ATOM 723 O O . GLN A 1 88 ? -12.473 0.217 18.884 1.00 98.06 88 GLN A O 1
ATOM 728 N N . ARG A 1 89 ? -12.142 -0.998 20.741 1.00 98.12 89 ARG A N 1
ATOM 729 C CA . ARG A 1 89 ? -10.726 -1.287 20.461 1.00 98.12 89 ARG A CA 1
ATOM 730 C C . ARG A 1 89 ? -10.537 -2.044 19.151 1.00 98.12 89 ARG A C 1
ATOM 732 O O . ARG A 1 89 ? -9.645 -1.704 18.373 1.00 98.12 89 ARG A O 1
ATOM 739 N N . ALA A 1 90 ? -11.361 -3.056 18.889 1.00 98.25 90 ALA A N 1
ATOM 740 C CA . ALA A 1 90 ? -11.301 -3.820 17.647 1.00 98.25 90 ALA A CA 1
ATOM 741 C C . ALA A 1 90 ? -11.590 -2.933 16.425 1.00 98.25 90 ALA A C 1
ATOM 743 O O . ALA A 1 90 ? -10.841 -2.965 15.449 1.00 98.25 90 ALA A O 1
ATOM 744 N N . GLN A 1 91 ? -12.619 -2.085 16.503 1.00 98.44 91 GLN A N 1
ATOM 745 C CA . GLN A 1 91 ? -12.961 -1.144 15.434 1.00 98.44 91 GLN A CA 1
ATOM 746 C C . GLN A 1 91 ? -11.854 -0.114 15.194 1.00 98.44 91 GLN A C 1
ATOM 748 O O . GLN A 1 91 ? -11.501 0.144 14.045 1.00 98.44 91 GLN A O 1
ATOM 753 N N . GLN A 1 92 ? -11.265 0.447 16.252 1.00 98.38 92 GLN A N 1
ATOM 754 C CA . GLN A 1 92 ? -10.137 1.375 16.124 1.00 98.38 92 GLN A CA 1
ATOM 755 C C . GLN A 1 92 ? -8.944 0.713 15.431 1.00 98.38 92 GLN A C 1
ATOM 757 O O . GLN A 1 92 ? -8.408 1.264 14.470 1.00 98.38 92 GLN A O 1
ATOM 762 N N . ARG A 1 93 ? -8.571 -0.502 15.853 1.00 98.31 93 ARG A N 1
ATOM 763 C CA . ARG A 1 93 ? -7.493 -1.272 15.214 1.00 98.31 93 ARG A CA 1
ATOM 764 C C . ARG A 1 93 ? -7.775 -1.527 13.738 1.00 98.31 93 ARG A C 1
ATOM 766 O O . ARG A 1 93 ? -6.879 -1.353 12.918 1.00 98.31 93 ARG A O 1
ATOM 773 N N . TYR A 1 94 ? -9.010 -1.887 13.397 1.00 98.44 94 TYR A N 1
ATOM 774 C CA . TYR A 1 94 ? -9.414 -2.076 12.007 1.00 98.44 94 TYR A CA 1
ATOM 775 C C . TYR A 1 94 ? -9.297 -0.782 11.190 1.00 98.44 94 TYR A C 1
ATOM 777 O O . TYR A 1 94 ? -8.735 -0.801 10.096 1.00 98.44 94 TYR A O 1
ATOM 785 N N . ARG A 1 95 ? -9.760 0.358 11.725 1.00 98.31 95 ARG A N 1
ATOM 786 C CA . ARG A 1 95 ? -9.660 1.664 11.047 1.00 98.31 95 ARG A CA 1
ATOM 787 C C . ARG A 1 95 ? -8.208 2.031 10.750 1.00 98.31 95 ARG A C 1
ATOM 789 O O . ARG A 1 95 ? -7.911 2.413 9.621 1.00 98.31 95 ARG A O 1
ATOM 796 N N . ILE A 1 96 ? -7.319 1.849 11.726 1.00 98.31 96 ILE A N 1
ATOM 797 C CA . ILE A 1 96 ? -5.884 2.117 11.572 1.00 98.31 96 ILE A CA 1
ATOM 798 C C . ILE A 1 96 ? -5.269 1.174 10.534 1.00 98.31 96 ILE A C 1
ATOM 800 O O . ILE A 1 96 ? -4.606 1.637 9.613 1.00 98.31 96 ILE A O 1
ATOM 804 N N . GLN A 1 97 ? -5.523 -0.136 10.617 1.00 98.38 97 GLN A N 1
ATOM 805 C CA . GLN A 1 97 ? -4.990 -1.089 9.635 1.00 98.38 97 GLN A CA 1
ATOM 806 C C . GLN A 1 97 ? -5.460 -0.776 8.216 1.00 98.38 97 GLN A C 1
ATOM 808 O O . GLN A 1 97 ? -4.660 -0.797 7.284 1.00 98.38 97 GLN A O 1
ATOM 813 N N . ARG A 1 98 ? -6.741 -0.432 8.049 1.00 98.00 98 ARG A N 1
ATOM 814 C CA . ARG A 1 98 ? -7.292 -0.051 6.749 1.00 98.00 98 ARG A CA 1
ATOM 815 C C . ARG A 1 98 ? -6.623 1.209 6.205 1.00 98.00 98 ARG A C 1
ATOM 817 O O . ARG A 1 98 ? -6.314 1.258 5.019 1.00 98.00 98 ARG A O 1
ATOM 824 N N . GLN A 1 99 ? -6.396 2.219 7.043 1.00 98.38 99 GLN A N 1
ATOM 825 C CA . GLN A 1 99 ? -5.678 3.431 6.639 1.00 98.38 99 GLN A CA 1
ATOM 826 C C . GLN A 1 99 ? -4.226 3.128 6.263 1.00 98.38 99 GLN A C 1
ATOM 828 O O . GLN A 1 99 ? -3.790 3.548 5.196 1.00 98.38 99 GLN A O 1
ATOM 833 N N . ASN A 1 100 ? -3.521 2.335 7.070 1.00 98.38 100 ASN A N 1
ATOM 834 C CA . ASN A 1 100 ? -2.141 1.934 6.798 1.00 98.38 100 ASN A CA 1
ATOM 835 C C . ASN A 1 100 ? -2.024 1.166 5.480 1.00 98.38 100 ASN A C 1
ATOM 837 O O . ASN A 1 100 ? -1.129 1.444 4.693 1.00 98.38 100 ASN A O 1
ATOM 841 N N . PHE A 1 101 ? -2.952 0.248 5.205 1.00 98.25 101 PHE A N 1
ATOM 842 C CA . PHE A 1 101 ? -2.985 -0.472 3.935 1.00 98.25 101 PHE A CA 1
ATOM 843 C C . PHE A 1 101 ? -3.174 0.479 2.746 1.00 98.25 101 PHE A C 1
ATOM 845 O O . PHE A 1 101 ? -2.464 0.369 1.750 1.00 98.25 101 PHE A O 1
ATOM 852 N N . ARG A 1 102 ? -4.093 1.452 2.856 1.00 98.19 102 ARG A N 1
ATOM 853 C CA . ARG A 1 102 ? -4.289 2.465 1.804 1.00 98.19 102 ARG A CA 1
ATOM 854 C C . ARG A 1 102 ? -3.041 3.322 1.598 1.00 98.19 102 ARG A C 1
ATOM 856 O O . ARG A 1 102 ? -2.678 3.570 0.456 1.00 98.19 102 ARG A O 1
ATOM 863 N N . ALA A 1 103 ? -2.387 3.747 2.678 1.00 98.19 103 ALA A N 1
ATOM 864 C CA . ALA A 1 103 ? -1.149 4.516 2.599 1.00 98.19 103 ALA A CA 1
ATOM 865 C C . ALA A 1 103 ? -0.034 3.712 1.908 1.00 98.19 103 ALA A C 1
ATOM 867 O O . ALA A 1 103 ? 0.528 4.183 0.929 1.00 98.19 103 ALA A O 1
ATOM 868 N N . GLN A 1 104 ? 0.190 2.460 2.320 1.00 98.31 104 GLN A N 1
ATOM 869 C CA . GLN A 1 104 ? 1.191 1.578 1.705 1.00 98.31 104 GLN A CA 1
ATOM 870 C C . GLN A 1 104 ? 0.931 1.334 0.215 1.00 98.31 104 GLN A C 1
ATOM 872 O O . GLN A 1 104 ? 1.865 1.335 -0.586 1.00 98.31 104 GLN A O 1
ATOM 877 N N . ALA A 1 105 ? -0.332 1.136 -0.173 1.00 98.12 105 ALA A N 1
ATOM 878 C CA . ALA A 1 105 ? -0.697 0.980 -1.576 1.00 98.12 105 ALA A CA 1
ATOM 879 C C . ALA A 1 105 ? -0.392 2.251 -2.385 1.00 98.12 105 ALA A C 1
ATOM 881 O O . ALA A 1 105 ? 0.168 2.159 -3.476 1.00 98.12 105 ALA A O 1
ATOM 882 N N . ASN A 1 106 ? -0.706 3.427 -1.838 1.00 98.44 106 ASN A N 1
ATOM 883 C CA . ASN A 1 106 ? -0.401 4.706 -2.478 1.00 98.44 106 ASN A CA 1
ATOM 884 C C . ASN A 1 106 ? 1.113 4.935 -2.602 1.00 98.44 106 ASN A C 1
ATOM 886 O O . ASN A 1 106 ? 1.581 5.352 -3.660 1.00 98.44 106 ASN A O 1
ATOM 890 N N . ASP A 1 107 ? 1.887 4.619 -1.562 1.00 98.25 107 ASP A N 1
ATOM 891 C CA . ASP A 1 107 ? 3.348 4.741 -1.582 1.00 98.25 107 ASP A CA 1
ATOM 892 C C . ASP A 1 107 ? 3.966 3.833 -2.652 1.00 98.25 107 ASP A C 1
ATOM 894 O O . ASP A 1 107 ? 4.855 4.250 -3.399 1.00 98.25 107 ASP A O 1
ATOM 898 N N . LEU A 1 108 ? 3.451 2.606 -2.784 1.00 98.38 108 LEU A N 1
ATOM 899 C CA . LEU A 1 108 ? 3.869 1.679 -3.831 1.00 98.38 108 LEU A CA 1
ATOM 900 C C . LEU A 1 108 ? 3.516 2.204 -5.228 1.00 98.38 108 LEU A C 1
ATOM 902 O O . LEU A 1 108 ? 4.356 2.158 -6.126 1.00 98.38 108 LEU A O 1
ATOM 906 N N . GLN A 1 109 ? 2.305 2.735 -5.422 1.00 98.12 109 GLN A N 1
ATOM 907 C CA . GLN A 1 109 ? 1.912 3.357 -6.690 1.00 98.12 109 GLN A CA 1
ATOM 908 C C . GLN A 1 109 ? 2.841 4.518 -7.050 1.00 98.12 109 GLN A C 1
ATOM 910 O O . GLN A 1 109 ? 3.345 4.579 -8.171 1.00 98.12 109 GLN A O 1
ATOM 915 N N . LEU A 1 110 ? 3.132 5.403 -6.095 1.00 98.31 110 LEU A N 1
ATOM 916 C CA . LEU A 1 110 ? 4.029 6.536 -6.300 1.00 98.31 110 LEU A CA 1
ATOM 917 C C . LEU A 1 110 ? 5.451 6.082 -6.655 1.00 98.31 110 LEU A C 1
ATOM 919 O O . LEU A 1 110 ? 6.074 6.648 -7.555 1.00 98.31 110 LEU A O 1
ATOM 923 N N . LEU A 1 111 ? 5.961 5.047 -5.984 1.00 98.31 111 LEU A N 1
ATOM 924 C CA . LEU A 1 111 ? 7.258 4.451 -6.296 1.00 98.31 111 LEU A CA 1
ATOM 925 C C . LEU A 1 111 ? 7.302 3.916 -7.733 1.00 98.31 111 LEU A C 1
ATOM 927 O O . LEU A 1 111 ? 8.265 4.179 -8.458 1.00 98.31 111 LEU A O 1
ATOM 931 N N . LEU A 1 112 ? 6.262 3.191 -8.154 1.00 98.25 112 LEU A N 1
ATOM 932 C CA . LEU A 1 112 ? 6.162 2.650 -9.509 1.00 98.25 112 LEU A CA 1
ATOM 933 C C . LEU A 1 112 ? 6.097 3.766 -10.554 1.00 98.25 112 LEU A C 1
ATOM 935 O O . LEU A 1 112 ? 6.842 3.716 -11.531 1.00 98.25 112 LEU A O 1
ATOM 939 N N . ILE A 1 113 ? 5.291 4.805 -10.319 1.00 98.25 113 ILE A N 1
ATOM 940 C CA . ILE A 1 113 ? 5.196 5.975 -11.205 1.00 98.25 113 ILE A CA 1
ATOM 941 C C . ILE A 1 113 ? 6.564 6.645 -11.357 1.00 98.25 113 ILE A C 1
ATOM 943 O O . ILE A 1 113 ? 7.012 6.865 -12.481 1.00 98.25 113 ILE A O 1
ATOM 947 N N . ARG A 1 114 ? 7.274 6.904 -10.251 1.00 98.12 114 ARG A N 1
ATOM 948 C CA . ARG A 1 114 ? 8.616 7.514 -10.288 1.00 98.12 114 ARG A CA 1
ATOM 949 C C . ARG A 1 114 ? 9.618 6.657 -11.056 1.00 98.12 114 ARG A C 1
ATOM 951 O O . ARG A 1 114 ? 10.433 7.186 -11.810 1.00 98.12 114 ARG A O 1
ATOM 958 N N . ARG A 1 115 ? 9.567 5.333 -10.884 1.00 98.06 115 ARG A N 1
ATOM 959 C CA . ARG A 1 115 ? 10.454 4.412 -11.603 1.00 98.06 115 ARG A CA 1
ATOM 960 C C . ARG A 1 115 ? 10.156 4.400 -13.101 1.00 98.06 115 ARG A C 1
ATOM 962 O O . ARG A 1 115 ? 11.094 4.446 -13.889 1.00 98.06 115 ARG A O 1
ATOM 969 N N . LEU A 1 116 ? 8.880 4.383 -13.485 1.00 97.44 116 LEU A N 1
ATOM 970 C CA . LEU A 1 116 ? 8.461 4.439 -14.886 1.00 97.44 116 LEU A CA 1
ATOM 971 C C . LEU A 1 116 ? 8.868 5.758 -15.543 1.00 97.44 116 LEU A C 1
ATOM 973 O O . LEU A 1 116 ? 9.474 5.734 -16.607 1.00 97.44 116 LEU A O 1
ATOM 977 N N . GLN A 1 117 ? 8.616 6.891 -14.884 1.00 96.94 117 GLN A N 1
ATOM 978 C CA . GLN A 1 117 ? 9.044 8.204 -15.371 1.00 96.94 117 GLN A CA 1
ATOM 979 C C . GLN A 1 117 ? 10.555 8.249 -15.603 1.00 96.94 117 GLN A C 1
ATOM 981 O O . GLN A 1 117 ? 10.993 8.692 -16.658 1.00 96.94 117 GLN A O 1
ATOM 986 N N . LYS A 1 118 ? 11.351 7.726 -14.660 1.00 96.69 118 LYS A N 1
ATOM 987 C CA . LYS A 1 118 ? 12.809 7.661 -14.810 1.00 96.69 118 LYS A CA 1
ATOM 988 C C . LYS A 1 118 ? 13.233 6.812 -16.010 1.00 96.69 118 LYS A C 1
ATOM 990 O O . LYS A 1 118 ? 14.114 7.229 -16.748 1.00 96.69 118 LYS A O 1
ATOM 995 N N . ILE A 1 119 ? 12.614 5.648 -16.215 1.00 96.56 119 ILE A N 1
ATOM 996 C CA . ILE A 1 119 ? 12.915 4.786 -17.369 1.00 96.56 119 ILE A CA 1
ATOM 997 C C . ILE A 1 119 ? 12.581 5.507 -18.676 1.00 96.56 119 ILE A C 1
ATOM 999 O O . ILE A 1 119 ? 13.408 5.541 -19.577 1.00 96.56 119 ILE A O 1
ATOM 1003 N N . VAL A 1 120 ? 11.394 6.109 -18.774 1.00 94.56 120 VAL A N 1
ATOM 1004 C CA . VAL A 1 120 ? 10.958 6.806 -19.992 1.00 94.56 120 VAL A CA 1
ATOM 1005 C C . VAL A 1 120 ? 11.867 7.995 -20.308 1.00 94.56 120 VAL A C 1
ATOM 1007 O O . VAL A 1 120 ? 12.304 8.127 -21.447 1.00 94.56 120 VAL A O 1
ATOM 1010 N N . ILE A 1 121 ? 12.185 8.830 -19.311 1.00 93.31 121 ILE A N 1
ATOM 1011 C CA . ILE A 1 121 ? 13.061 9.997 -19.490 1.00 93.31 121 ILE A CA 1
ATOM 1012 C C . ILE A 1 121 ? 14.463 9.561 -19.915 1.00 93.31 121 ILE A C 1
ATOM 1014 O O . ILE A 1 121 ? 14.986 10.101 -20.884 1.00 93.31 121 ILE A O 1
ATOM 1018 N N . ASN A 1 122 ? 15.048 8.572 -19.234 1.00 94.94 122 ASN A N 1
ATOM 1019 C CA . ASN A 1 122 ? 16.380 8.078 -19.574 1.00 94.94 122 ASN A CA 1
ATOM 1020 C C . ASN A 1 122 ? 16.410 7.507 -20.995 1.00 94.94 122 ASN A C 1
ATOM 1022 O O . ASN A 1 122 ? 17.225 7.935 -21.799 1.00 94.94 122 ASN A O 1
ATOM 1026 N N . ASN A 1 123 ? 15.466 6.626 -21.339 1.00 93.69 123 ASN A N 1
ATOM 1027 C CA . ASN A 1 123 ? 15.402 6.044 -22.678 1.00 93.69 123 ASN A CA 1
ATOM 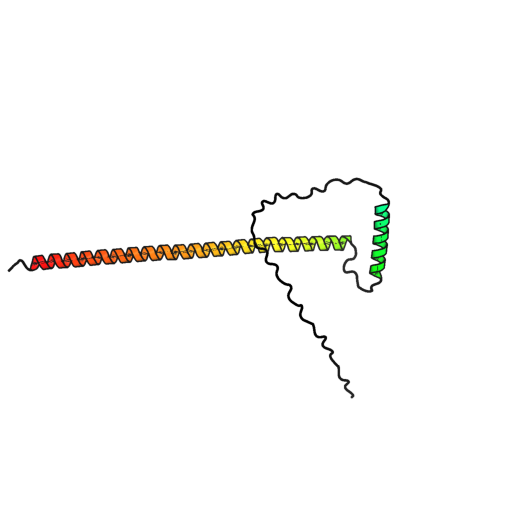1028 C C . ASN A 1 123 ? 15.256 7.128 -23.757 1.00 93.69 123 ASN A C 1
ATOM 1030 O O . ASN A 1 123 ? 15.877 7.036 -24.808 1.00 93.69 123 ASN A O 1
ATOM 1034 N N . MET A 1 124 ? 14.447 8.163 -23.512 1.00 94.69 124 MET A N 1
ATOM 1035 C CA . MET A 1 124 ? 14.300 9.280 -24.446 1.00 94.69 124 MET A CA 1
ATOM 1036 C C . MET A 1 124 ? 15.609 10.064 -24.610 1.00 94.69 124 MET A C 1
ATOM 1038 O O . MET A 1 124 ? 15.977 10.398 -25.732 1.00 94.69 124 MET A O 1
ATOM 1042 N N . GLN A 1 125 ? 16.309 10.355 -23.512 1.00 95.06 125 GLN A N 1
ATOM 1043 C CA . GLN A 1 125 ? 17.597 11.051 -23.549 1.00 95.06 125 GLN A CA 1
ATOM 1044 C C . GLN A 1 125 ? 18.659 10.236 -24.287 1.00 95.06 125 GLN A C 1
ATOM 1046 O O . GLN A 1 125 ? 19.355 10.787 -25.135 1.00 95.06 125 GLN A O 1
ATOM 1051 N N . ASP A 1 126 ? 18.730 8.932 -24.025 1.00 94.38 126 ASP A N 1
ATOM 1052 C CA . ASP A 1 126 ? 19.663 8.026 -24.693 1.00 94.38 126 ASP A CA 1
ATOM 1053 C C . ASP A 1 126 ? 19.404 7.990 -26.208 1.00 94.38 126 ASP A C 1
ATOM 1055 O O . ASP A 1 126 ? 20.338 8.054 -27.004 1.00 94.38 126 ASP A O 1
ATOM 1059 N N . LEU A 1 127 ? 18.134 7.955 -26.629 1.00 95.00 127 LEU A N 1
ATOM 1060 C CA . LEU A 1 127 ? 17.767 7.987 -28.049 1.00 95.00 127 LEU A CA 1
ATOM 1061 C C . LEU A 1 127 ? 18.153 9.305 -28.727 1.00 95.00 127 LEU A C 1
ATOM 1063 O O . LEU A 1 127 ? 18.671 9.282 -29.843 1.00 95.00 127 LEU A O 1
ATOM 1067 N N . LEU A 1 128 ? 17.931 10.441 -28.061 1.00 96.38 128 LEU A N 1
ATOM 1068 C CA . LEU A 1 128 ? 18.367 11.745 -28.568 1.00 96.38 128 LEU A CA 1
ATOM 1069 C C . LEU A 1 128 ? 19.892 11.802 -28.690 1.00 96.38 128 LEU A C 1
ATOM 1071 O O . LEU A 1 128 ? 20.412 12.220 -29.718 1.00 96.38 128 LEU A O 1
ATOM 1075 N N . GLN A 1 129 ? 20.609 11.303 -27.683 1.00 94.88 129 GLN A N 1
ATOM 1076 C CA . GLN A 1 129 ? 22.065 11.257 -27.701 1.00 94.88 129 GLN A CA 1
ATOM 1077 C C . GLN A 1 129 ? 22.601 10.376 -28.840 1.00 94.88 129 GLN A C 1
ATOM 1079 O O . GLN A 1 129 ? 23.577 10.746 -29.492 1.00 94.88 129 GLN A O 1
ATOM 1084 N N . ILE A 1 130 ? 21.971 9.226 -29.103 1.00 94.94 130 ILE A N 1
ATOM 1085 C CA . ILE A 1 130 ? 22.323 8.364 -30.239 1.00 94.94 130 ILE A CA 1
ATOM 1086 C C . ILE A 1 130 ? 22.086 9.099 -31.562 1.00 94.94 130 ILE A C 1
ATOM 1088 O O . ILE A 1 130 ? 22.955 9.057 -32.433 1.00 94.94 130 ILE A O 1
ATOM 1092 N N . ASN A 1 131 ? 20.951 9.789 -31.709 1.00 95.00 131 ASN A N 1
ATOM 1093 C CA . ASN A 1 131 ? 20.658 10.556 -32.919 1.00 95.00 131 ASN A CA 1
ATOM 1094 C C . ASN A 1 131 ? 21.707 11.654 -33.163 1.00 95.00 131 ASN A C 1
ATOM 1096 O O . ASN A 1 131 ? 22.264 11.733 -34.255 1.00 95.00 131 ASN A O 1
ATOM 1100 N N . ASP A 1 132 ? 22.067 12.415 -32.126 1.00 95.62 132 ASP A N 1
ATOM 1101 C CA . ASP A 1 132 ? 23.106 13.448 -32.209 1.00 95.62 132 ASP A CA 1
ATOM 1102 C C . ASP A 1 132 ? 24.464 12.878 -32.659 1.00 95.62 132 ASP A C 1
ATOM 1104 O O . ASP A 1 132 ? 25.196 13.519 -33.414 1.00 95.62 132 ASP A O 1
ATOM 1108 N N . ILE A 1 133 ? 24.834 11.679 -32.191 1.00 95.56 133 ILE A N 1
ATOM 1109 C CA . ILE A 1 133 ? 26.077 11.004 -32.600 1.00 95.56 133 ILE A CA 1
ATOM 1110 C C . ILE A 1 133 ? 26.016 10.614 -34.082 1.00 95.56 133 ILE A C 1
ATOM 1112 O O . ILE A 1 133 ? 26.990 10.821 -34.807 1.00 95.56 133 ILE A O 1
ATOM 1116 N N . ILE A 1 134 ? 24.883 10.074 -34.540 1.00 94.25 134 ILE A N 1
ATOM 1117 C CA . ILE A 1 134 ? 24.683 9.693 -35.944 1.00 94.25 134 ILE A CA 1
ATOM 1118 C C . ILE A 1 134 ? 24.785 10.927 -36.849 1.00 94.25 134 ILE A C 1
ATOM 1120 O O . ILE A 1 134 ? 25.512 10.897 -37.840 1.00 94.25 134 ILE A O 1
ATOM 1124 N N . GLU A 1 135 ? 24.119 12.028 -36.496 1.00 93.44 135 GLU A N 1
ATOM 1125 C CA . GLU A 1 135 ? 24.156 13.275 -37.270 1.00 93.44 135 GLU A CA 1
ATOM 1126 C C . GLU A 1 135 ? 25.576 13.855 -37.380 1.00 93.44 135 GLU A C 1
ATOM 1128 O O . GLU A 1 135 ? 26.005 14.265 -38.465 1.00 93.44 135 GLU A O 1
ATOM 1133 N N . ARG A 1 136 ? 26.350 13.833 -36.287 1.00 91.44 136 ARG A N 1
ATOM 1134 C CA . ARG A 1 136 ? 27.763 14.256 -36.298 1.00 91.44 136 ARG A CA 1
ATOM 1135 C C . ARG A 1 136 ? 28.639 13.369 -37.179 1.00 91.44 136 ARG A C 1
ATOM 1137 O O . ARG A 1 136 ? 29.487 13.891 -37.894 1.00 91.44 136 ARG A O 1
ATOM 1144 N N . ASN A 1 137 ? 28.444 12.053 -37.156 1.00 89.19 137 ASN A N 1
ATOM 1145 C CA . ASN A 1 137 ? 29.237 11.148 -37.990 1.00 89.19 137 ASN A CA 1
ATOM 1146 C C . ASN A 1 137 ? 28.886 11.306 -39.475 1.00 89.19 137 ASN A C 1
ATOM 1148 O O . ASN A 1 137 ? 29.783 11.418 -40.302 1.00 89.19 137 ASN A O 1
ATOM 1152 N N . ASN A 1 138 ? 27.599 11.429 -39.810 1.00 86.38 138 ASN A N 1
ATOM 1153 C CA . ASN A 1 138 ? 27.163 11.644 -41.192 1.00 86.38 138 ASN A CA 1
ATOM 1154 C C . ASN A 1 138 ? 27.708 12.958 -41.779 1.00 86.38 138 ASN A C 1
ATOM 1156 O O . ASN A 1 138 ? 28.120 13.005 -42.938 1.00 86.38 138 ASN A O 1
ATOM 1160 N N . THR A 1 139 ? 27.715 14.038 -40.991 1.00 81.00 139 THR A N 1
ATOM 1161 C CA . THR A 1 139 ? 28.273 15.334 -41.421 1.00 81.00 139 THR A CA 1
ATOM 1162 C C . THR A 1 139 ? 29.796 15.292 -41.549 1.00 81.00 139 THR A C 1
ATOM 1164 O O . THR A 1 139 ? 30.346 15.884 -42.478 1.00 81.00 139 THR A O 1
ATOM 1167 N N . PHE A 1 140 ? 30.479 14.561 -40.665 1.00 78.62 140 PHE A N 1
ATOM 1168 C CA . PHE A 1 140 ? 31.922 14.342 -40.744 1.00 78.62 140 PHE A CA 1
ATOM 1169 C C . PHE A 1 140 ? 32.319 13.535 -41.990 1.00 78.62 140 PHE A C 1
ATOM 1171 O O . PHE A 1 140 ? 33.195 13.969 -42.739 1.00 78.62 140 PHE A O 1
ATOM 1178 N N . ASP A 1 141 ? 31.625 12.431 -42.276 1.00 70.94 141 ASP A N 1
ATOM 1179 C CA . ASP A 1 141 ? 31.856 11.612 -43.472 1.00 70.94 141 ASP A CA 1
ATOM 1180 C C . ASP A 1 141 ? 31.584 12.405 -44.761 1.00 70.94 141 ASP A C 1
ATOM 1182 O O . ASP A 1 141 ? 32.364 12.347 -45.714 1.00 70.94 141 ASP A O 1
ATOM 1186 N N . ALA A 1 142 ? 30.525 13.224 -44.791 1.00 71.69 142 ALA A N 1
ATOM 1187 C CA . ALA A 1 142 ? 30.249 14.119 -45.916 1.00 71.69 142 ALA A CA 1
ATOM 1188 C C . ALA A 1 142 ? 31.359 15.171 -46.123 1.00 71.69 142 ALA A C 1
ATOM 1190 O O . ALA A 1 142 ? 31.744 15.443 -47.261 1.00 71.69 142 ALA A O 1
ATOM 1191 N N . GLY A 1 143 ? 31.905 15.736 -45.040 1.00 69.81 143 GLY A N 1
ATOM 1192 C CA . GLY A 1 143 ? 33.013 16.695 -45.094 1.00 69.81 143 GLY A CA 1
ATOM 1193 C C . GLY A 1 143 ? 34.333 16.082 -45.580 1.00 69.81 143 GLY A C 1
ATOM 1194 O O . GLY A 1 143 ? 35.055 16.711 -46.354 1.00 69.81 143 GLY A O 1
ATOM 1195 N N . ILE A 1 144 ? 34.635 14.840 -45.189 1.00 69.88 144 ILE A N 1
ATOM 1196 C CA . ILE A 1 144 ? 35.803 14.099 -45.697 1.00 69.88 144 ILE A CA 1
ATOM 1197 C C . ILE A 1 144 ? 35.658 13.805 -47.195 1.00 69.88 144 ILE A C 1
ATOM 1199 O O . ILE A 1 144 ? 36.604 14.012 -47.960 1.00 69.88 144 ILE A O 1
ATOM 1203 N N . ASN A 1 145 ? 34.474 13.373 -47.633 1.00 67.31 145 ASN A N 1
ATOM 1204 C CA . ASN A 1 145 ? 34.208 13.079 -49.043 1.00 67.31 145 ASN A CA 1
ATOM 1205 C C . ASN A 1 145 ? 34.276 14.342 -49.927 1.00 67.31 145 ASN A C 1
ATOM 1207 O O . ASN A 1 145 ? 34.791 14.292 -51.041 1.00 67.31 145 ASN A O 1
ATOM 1211 N N . ALA A 1 146 ? 33.831 15.500 -49.427 1.00 66.94 146 ALA A N 1
ATOM 1212 C CA . ALA A 1 146 ? 33.937 16.768 -50.155 1.00 66.94 146 ALA A CA 1
ATOM 1213 C C . ALA A 1 146 ? 35.395 17.251 -50.309 1.00 66.94 146 ALA A C 1
ATOM 1215 O O . ALA A 1 146 ? 35.790 17.690 -51.389 1.00 66.94 146 ALA A O 1
ATOM 1216 N N . ASN A 1 147 ? 36.211 17.128 -49.257 1.00 64.06 147 ASN A N 1
ATOM 1217 C CA . ASN A 1 147 ? 37.625 17.522 -49.296 1.00 64.06 147 ASN A CA 1
ATOM 1218 C C . ASN A 1 147 ? 38.482 16.588 -50.167 1.00 64.06 147 ASN A C 1
ATOM 1220 O O . ASN A 1 147 ? 39.447 17.036 -50.781 1.00 64.06 147 ASN A O 1
ATOM 1224 N N . THR A 1 148 ? 38.136 15.300 -50.247 1.00 62.00 148 THR A N 1
ATOM 1225 C CA . THR A 1 148 ? 38.837 14.337 -51.113 1.00 62.00 148 THR A CA 1
ATOM 1226 C C . THR A 1 148 ? 38.498 14.519 -52.591 1.00 62.00 148 THR A C 1
ATOM 1228 O O . THR A 1 148 ? 39.399 14.382 -53.411 1.00 62.00 148 THR A O 1
ATOM 1231 N N . MET A 1 149 ? 37.267 14.907 -52.954 1.00 60.31 149 MET A N 1
ATOM 1232 C CA . MET A 1 149 ? 36.954 15.254 -54.351 1.00 60.31 149 MET A CA 1
ATOM 1233 C C . MET A 1 149 ? 37.666 16.533 -54.819 1.00 60.31 149 MET A C 1
ATOM 1235 O O . MET A 1 149 ? 38.168 16.554 -55.934 1.00 60.31 149 MET A O 1
ATOM 1239 N N . GLN A 1 150 ? 37.802 17.563 -53.972 1.00 59.62 150 GLN A N 1
ATOM 1240 C CA . GLN A 1 150 ? 38.541 18.787 -54.340 1.00 59.62 150 GLN A CA 1
ATOM 1241 C C . GLN A 1 150 ? 40.051 18.570 -54.533 1.00 59.62 150 GLN A C 1
ATOM 1243 O O . GLN A 1 150 ? 40.692 19.338 -55.246 1.00 59.62 150 GLN A O 1
ATOM 1248 N N . ALA A 1 151 ? 40.630 17.546 -53.902 1.00 59.72 151 ALA A N 1
ATOM 1249 C CA . ALA A 1 151 ? 42.056 17.245 -54.004 1.00 59.72 151 ALA A CA 1
ATOM 1250 C C . ALA A 1 151 ? 42.434 16.437 -55.263 1.00 59.72 151 ALA A C 1
ATOM 1252 O O . ALA A 1 151 ? 43.617 16.331 -55.563 1.00 59.72 151 ALA A O 1
ATOM 1253 N N . ILE A 1 152 ? 41.459 15.866 -55.982 1.00 60.47 152 ILE A N 1
ATOM 1254 C CA . ILE A 1 152 ? 41.692 15.039 -57.183 1.00 60.47 152 ILE A CA 1
ATOM 1255 C C . ILE A 1 152 ? 41.682 15.884 -58.474 1.00 60.47 152 ILE A C 1
ATOM 1257 O O . ILE A 1 152 ? 42.239 15.460 -59.479 1.00 60.47 152 ILE A O 1
ATOM 1261 N N . ASP A 1 153 ? 41.134 17.102 -58.441 1.00 58.94 153 ASP A N 1
ATOM 1262 C CA . ASP A 1 153 ? 41.013 17.988 -59.614 1.00 58.94 153 ASP A CA 1
ATOM 1263 C C . ASP A 1 153 ? 42.245 18.898 -59.857 1.00 58.94 153 ASP A C 1
ATOM 1265 O O . ASP A 1 153 ? 42.174 19.853 -60.633 1.00 58.94 153 ASP A O 1
ATOM 1269 N N . PHE A 1 154 ? 43.382 18.622 -59.209 1.00 59.28 154 PHE A N 1
ATOM 1270 C CA . PHE A 1 154 ? 44.651 19.328 -59.423 1.00 59.28 154 PHE A CA 1
ATOM 1271 C C . PHE A 1 154 ? 45.750 18.351 -59.868 1.00 59.28 154 PHE A C 1
ATOM 1273 O O . PHE A 1 154 ? 46.601 17.994 -59.062 1.00 59.28 154 PHE A O 1
ATOM 1280 N N . ASP A 1 155 ? 45.723 17.938 -61.137 1.00 49.75 155 ASP A N 1
ATOM 1281 C CA . ASP A 1 155 ? 46.876 17.433 -61.908 1.00 49.75 155 ASP A CA 1
ATOM 1282 C C . ASP A 1 155 ? 46.629 17.617 -63.418 1.00 49.75 155 ASP A C 1
ATOM 1284 O O . ASP A 1 155 ? 45.527 17.255 -63.898 1.00 49.75 155 ASP A O 1
#

Foldseek 3Di:
DDDDDDDDPDDDDDDDDDDDDDDDDDDDDDPDDDPDPPDDDDDPDPDCVVVVVVVVVVVVVVVVVPPPDDDPDPDPVRVVVVVVVVVVVVVVVVVVVVVVVVVVVVVVVVVVVVVVVVVVVVVVVVVVVVVVVVVVVVVVVVVVVVVVVVVVPPD

Radius of gyration: 41.01 Å; chains: 1; bounding box: 93×72×103 Å

Sequence (155 aa):
MQTKNEEKQIRKRKSKKQVPQLIEQQSSHIDEVIHAPLIDKTPISNDPQLLAQTQVEKQEQQRVELRGRPKKYTSQQQAERIAAEQRQRAQQRYRIQRQNFRAQANDLQLLLIRRLQKIVINNMQDLLQINDIIERNNTFDAGINANTMQAIDFD

pLDDT: mean 71.83, std 21.77, range [35.5, 98.44]

Secondary structure (DSSP, 8-state):
--PPP--------PPPPPPP---------------------------HHHHHHHHHHHHHHHHHHTTSSPPSSSSHHHHHHHHHHHHHHHHHHHHHHHHHHHHHHHHHHHHHHHHHHHHHHHHHHHHHHHHHHHHHHHHHHHHHHHHHHHTTS--